Protein AF-A0A515L2V1-F1 (afdb_monomer_lite)

pLDDT: mean 88.74, std 6.66, range [64.06, 95.75]

Foldseek 3Di:
DVQAPPPCQLQCCCVPPQVHRQWDFDDDDPPTDIDGPVNDDDPTPCNQVSQVRGPGRPDHDPVCPPVDDPD

Radius of gyration: 12.55 Å; chains: 1; bounding box: 33×30×31 Å

Structure (mmCIF, N/CA/C/O backbone):
data_AF-A0A515L2V1-F1
#
_entry.id   AF-A0A515L2V1-F1
#
loop_
_atom_site.group_PDB
_atom_site.id
_atom_site.type_symbol
_atom_site.label_atom_id
_atom_site.label_alt_id
_atom_site.label_comp_id
_atom_site.label_asym_id
_atom_site.label_entity_id
_atom_site.label_seq_id
_atom_site.pdbx_PDB_ins_code
_atom_site.Cartn_x
_atom_site.Cartn_y
_atom_site.Cartn_z
_atom_site.occupancy
_atom_site.B_iso_or_equiv
_atom_site.auth_seq_id
_atom_site.auth_comp_id
_atom_site.auth_asym_id
_atom_site.auth_atom_id
_atom_site.pdbx_PDB_model_num
ATOM 1 N N . MET A 1 1 ? -7.981 -6.133 -6.170 1.00 78.75 1 MET A N 1
ATOM 2 C CA . MET A 1 1 ? -7.009 -6.528 -5.124 1.00 78.75 1 MET A CA 1
ATOM 3 C C . MET A 1 1 ? -6.279 -7.856 -5.367 1.00 78.75 1 MET A C 1
ATOM 5 O O . MET A 1 1 ? -5.639 -8.367 -4.460 1.00 78.75 1 MET A O 1
ATOM 9 N N . THR A 1 2 ? -6.245 -8.387 -6.592 1.00 88.19 2 THR A N 1
ATOM 10 C CA . THR A 1 2 ? -5.727 -9.741 -6.893 1.00 88.19 2 THR A CA 1
ATOM 11 C C . THR A 1 2 ? -4.235 -9.969 -6.624 1.00 88.19 2 THR A C 1
ATOM 13 O O . THR A 1 2 ? -3.806 -11.107 -6.496 1.00 88.19 2 THR A O 1
ATOM 16 N N . ARG A 1 3 ? -3.430 -8.903 -6.541 1.00 92.69 3 ARG A N 1
ATOM 17 C CA . ARG A 1 3 ? -1.993 -8.985 -6.221 1.00 92.69 3 ARG A CA 1
ATOM 18 C C . ARG A 1 3 ? -1.691 -8.843 -4.729 1.00 92.69 3 ARG A C 1
ATOM 20 O O . ARG A 1 3 ? -0.531 -8.903 -4.341 1.00 92.69 3 ARG A O 1
ATOM 27 N N . CYS A 1 4 ? -2.694 -8.560 -3.898 1.00 94.25 4 CYS A N 1
ATOM 28 C CA . CYS A 1 4 ? -2.482 -8.369 -2.471 1.00 94.25 4 CYS A CA 1
ATOM 29 C C . CYS A 1 4 ? -2.219 -9.706 -1.775 1.00 94.25 4 CYS A C 1
ATOM 31 O O . CYS A 1 4 ? -2.878 -10.694 -2.067 1.00 94.25 4 CYS A O 1
ATOM 33 N N . ILE A 1 5 ? -1.279 -9.698 -0.829 1.00 94.81 5 ILE A N 1
ATOM 34 C CA . ILE A 1 5 ? -0.892 -10.863 -0.014 1.00 94.81 5 ILE A CA 1
ATOM 35 C C . ILE A 1 5 ? -1.338 -10.734 1.450 1.00 94.81 5 ILE A C 1
ATOM 37 O O . ILE A 1 5 ? -0.738 -11.328 2.340 1.00 94.81 5 ILE A O 1
ATOM 41 N N . HIS A 1 6 ? -2.300 -9.849 1.728 1.00 92.94 6 HIS A N 1
ATOM 42 C CA . HIS A 1 6 ? -2.908 -9.675 3.057 1.00 92.94 6 HIS A CA 1
ATOM 43 C C . HIS A 1 6 ? -1.914 -9.351 4.187 1.00 92.94 6 HIS A C 1
ATOM 45 O O . HIS A 1 6 ? -2.176 -9.602 5.356 1.00 92.94 6 HIS A O 1
ATOM 51 N N . CYS A 1 7 ? -0.782 -8.716 3.865 1.00 94.69 7 CYS A N 1
ATOM 52 C CA . CYS A 1 7 ? 0.265 -8.368 4.840 1.00 94.69 7 CYS A CA 1
ATOM 53 C C . CYS A 1 7 ? -0.099 -7.238 5.829 1.00 94.69 7 CYS A C 1
ATOM 55 O O . CYS A 1 7 ? 0.731 -6.877 6.668 1.00 94.69 7 CYS A O 1
ATOM 57 N N . THR 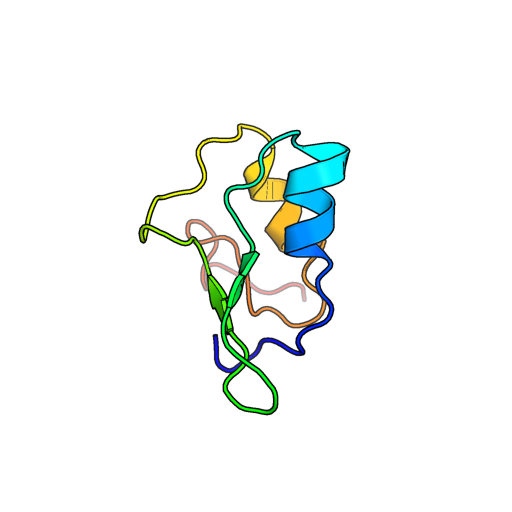A 1 8 ? -1.277 -6.620 5.657 1.00 93.38 8 THR A N 1
ATOM 58 C CA . THR A 1 8 ? -1.852 -5.523 6.471 1.00 93.38 8 THR A CA 1
ATOM 59 C C . THR A 1 8 ? -0.959 -4.295 6.707 1.00 93.38 8 THR A C 1
ATOM 61 O O . THR A 1 8 ? -1.278 -3.447 7.538 1.00 93.38 8 THR A O 1
ATOM 64 N N . ARG A 1 9 ? 0.148 -4.137 5.966 1.00 94.50 9 ARG A N 1
ATOM 65 C CA . ARG A 1 9 ? 1.064 -2.991 6.120 1.00 94.50 9 ARG A CA 1
ATOM 66 C C . ARG A 1 9 ? 0.394 -1.653 5.816 1.00 94.50 9 ARG A C 1
ATOM 68 O O . ARG A 1 9 ? 0.573 -0.710 6.573 1.00 94.50 9 ARG A O 1
ATOM 75 N N . CYS A 1 10 ? -0.392 -1.586 4.743 1.00 92.81 10 CYS A N 1
ATOM 76 C CA . CYS A 1 10 ? -1.125 -0.376 4.373 1.00 92.81 10 CYS A CA 1
ATOM 77 C C . CYS A 1 10 ? -2.130 0.043 5.453 1.00 92.81 10 CYS A C 1
ATOM 79 O O . CYS A 1 10 ? -2.127 1.201 5.846 1.00 92.81 10 CYS A O 1
ATOM 81 N N . VAL A 1 11 ? -2.910 -0.910 5.977 1.00 92.31 11 VAL A N 1
ATOM 82 C CA . VAL A 1 11 ? -3.892 -0.681 7.051 1.00 92.31 11 VAL A CA 1
ATOM 83 C C . VAL A 1 11 ? -3.207 -0.122 8.299 1.00 92.31 11 VAL A C 1
ATOM 85 O O . VAL A 1 11 ? -3.629 0.908 8.814 1.00 92.31 11 VAL A O 1
ATOM 88 N N . ARG A 1 12 ? -2.105 -0.748 8.736 1.00 92.75 12 ARG A N 1
ATOM 89 C CA . ARG A 1 12 ? -1.333 -0.275 9.895 1.00 92.75 12 ARG A CA 1
ATOM 90 C C . ARG A 1 12 ? -0.732 1.103 9.680 1.00 92.75 12 ARG A C 1
ATOM 92 O O . ARG A 1 12 ? -0.813 1.941 10.564 1.00 92.75 12 ARG A O 1
ATOM 99 N N . PHE A 1 13 ? -0.170 1.369 8.503 1.00 93.00 13 PHE A N 1
ATOM 100 C CA . PHE A 1 13 ? 0.383 2.686 8.200 1.00 93.00 13 PHE A CA 1
ATOM 101 C C . PHE A 1 13 ? -0.682 3.776 8.263 1.00 93.00 13 PHE A C 1
ATOM 103 O O . PHE A 1 13 ? -0.455 4.824 8.866 1.00 93.00 13 PHE A O 1
ATOM 110 N N . THR A 1 14 ? -1.857 3.525 7.686 1.00 90.19 14 THR A N 1
ATOM 111 C CA . THR A 1 14 ? -2.939 4.503 7.739 1.00 90.19 14 THR A CA 1
ATOM 112 C C . THR A 1 14 ? -3.402 4.750 9.173 1.00 90.19 14 THR A C 1
ATOM 114 O O . THR A 1 14 ? -3.551 5.904 9.560 1.00 90.19 14 THR A O 1
ATOM 117 N N . THR A 1 15 ? -3.518 3.709 10.004 1.00 90.25 15 THR A N 1
ATOM 118 C CA . THR A 1 15 ? -3.978 3.861 11.393 1.00 90.25 15 THR A CA 1
ATOM 119 C C . THR A 1 15 ? -2.924 4.441 12.335 1.00 90.25 15 THR A C 1
ATOM 121 O O . THR A 1 15 ? -3.259 5.253 13.188 1.00 90.25 15 THR A O 1
ATOM 124 N N . GLU A 1 16 ? -1.665 4.019 12.212 1.00 92.12 16 GLU A N 1
ATOM 125 C CA . GLU A 1 16 ? -0.594 4.340 13.166 1.00 92.12 16 GLU A CA 1
ATOM 126 C C . GLU A 1 16 ? 0.182 5.604 12.777 1.00 92.12 16 GLU A C 1
ATOM 128 O O . GLU A 1 16 ? 0.575 6.367 13.654 1.00 92.12 16 GLU A O 1
ATOM 133 N N . VAL A 1 17 ? 0.407 5.834 11.477 1.00 90.75 17 VAL A N 1
ATOM 134 C CA . VAL A 1 17 ? 1.237 6.947 10.982 1.00 90.75 17 VAL A CA 1
ATOM 135 C C . VAL A 1 17 ? 0.379 8.067 10.412 1.00 90.75 17 VAL A C 1
ATOM 137 O O . VAL A 1 17 ? 0.551 9.220 10.792 1.00 90.75 17 VAL A O 1
ATOM 140 N N . ALA A 1 18 ? -0.558 7.742 9.519 1.00 86.94 18 ALA A N 1
ATOM 141 C CA . ALA A 1 18 ? -1.436 8.752 8.926 1.00 86.94 18 ALA A CA 1
ATOM 142 C C . ALA A 1 18 ? -2.568 9.191 9.873 1.00 86.94 18 ALA A C 1
ATOM 144 O O . ALA A 1 18 ? -3.243 10.176 9.595 1.00 86.94 18 ALA A O 1
ATOM 145 N N . GLY A 1 19 ? -2.793 8.464 10.976 1.00 85.19 19 GLY A N 1
ATOM 146 C CA . GLY A 1 19 ? -3.835 8.765 11.963 1.00 85.19 19 GLY A CA 1
ATOM 147 C C . GLY A 1 19 ? -5.265 8.626 11.429 1.00 85.19 19 GLY A C 1
ATOM 148 O O . GLY A 1 19 ? -6.196 9.173 12.018 1.00 85.19 19 GLY A O 1
ATOM 149 N N . ILE A 1 20 ? -5.452 7.922 10.310 1.00 85.06 20 ILE A N 1
ATOM 150 C CA . ILE A 1 20 ? -6.718 7.818 9.584 1.00 85.06 20 ILE A CA 1
ATOM 151 C C . ILE A 1 20 ? -7.057 6.340 9.377 1.00 85.06 20 ILE A C 1
ATOM 153 O O . ILE A 1 20 ? -6.292 5.571 8.804 1.00 85.06 20 ILE A O 1
ATOM 157 N N . SER A 1 21 ? -8.239 5.922 9.817 1.00 84.00 21 SER A N 1
ATOM 158 C CA . SER A 1 21 ? -8.709 4.532 9.747 1.00 84.00 21 SER A CA 1
ATOM 159 C C . SER A 1 21 ? -9.622 4.271 8.542 1.00 84.00 21 SER A C 1
ATOM 161 O O . SER A 1 21 ? -10.672 3.645 8.660 1.00 84.00 21 SER A O 1
ATOM 163 N N . GLU A 1 22 ? -9.240 4.768 7.363 1.00 83.69 22 GLU A N 1
ATOM 164 C CA . GLU A 1 22 ? -10.039 4.626 6.133 1.00 83.69 22 GLU A CA 1
ATOM 165 C C . GLU A 1 22 ? -9.840 3.274 5.429 1.00 83.69 22 GLU A C 1
ATOM 167 O O . GLU A 1 22 ? -10.762 2.788 4.770 1.00 83.69 22 GLU A O 1
ATOM 172 N N . LEU A 1 23 ? -8.663 2.652 5.575 1.00 88.38 23 LEU A N 1
ATOM 173 C CA . LEU A 1 23 ? -8.370 1.318 5.047 1.00 88.38 23 LEU A CA 1
ATOM 174 C C . LEU A 1 23 ? -8.616 0.247 6.107 1.00 88.38 23 LEU A C 1
ATOM 176 O O . LEU A 1 23 ? -8.148 0.354 7.239 1.00 88.38 23 LEU A O 1
ATOM 180 N N . GLY A 1 24 ? -9.282 -0.832 5.706 1.00 88.56 24 GLY A N 1
ATOM 181 C CA . GLY A 1 24 ? -9.520 -1.995 6.550 1.00 88.56 24 GLY A CA 1
ATOM 182 C C . GLY A 1 24 ? -9.418 -3.294 5.766 1.00 88.56 24 GLY A C 1
ATOM 183 O O . GLY A 1 24 ? -9.454 -3.306 4.537 1.00 88.56 24 GLY A O 1
ATOM 184 N N . LEU A 1 25 ? -9.277 -4.397 6.496 1.00 90.38 25 LEU A N 1
ATOM 185 C CA . LEU A 1 25 ? -9.422 -5.737 5.942 1.00 90.38 25 LEU A CA 1
ATOM 186 C C . LEU A 1 25 ? -10.857 -6.198 6.200 1.00 90.38 25 LEU A C 1
ATOM 188 O O . LEU A 1 25 ? -11.262 -6.356 7.351 1.00 90.38 25 LEU A O 1
ATOM 192 N N . ILE A 1 26 ? -11.619 -6.360 5.127 1.00 89.81 26 ILE A N 1
ATOM 193 C CA . ILE A 1 26 ? -12.983 -6.885 5.145 1.00 89.81 26 ILE A CA 1
ATOM 194 C C . ILE A 1 26 ? -12.978 -8.353 4.727 1.00 89.81 26 ILE A C 1
ATOM 196 O O . ILE A 1 26 ? -12.023 -8.827 4.116 1.00 89.81 26 ILE A O 1
ATOM 200 N N . GLY A 1 27 ? -14.054 -9.072 5.040 1.00 88.94 27 GLY A N 1
ATOM 201 C CA . GLY A 1 27 ? -14.156 -10.497 4.733 1.00 88.94 27 GLY A CA 1
ATOM 202 C C . GLY A 1 27 ? -13.318 -11.371 5.670 1.00 88.94 27 GLY A C 1
ATOM 203 O O . GLY A 1 27 ? -12.829 -10.930 6.714 1.00 88.94 27 GLY A O 1
ATOM 204 N N . ARG A 1 28 ? -13.205 -12.656 5.333 1.00 90.25 28 ARG A N 1
ATOM 205 C CA . ARG A 1 28 ? -12.494 -13.656 6.138 1.00 90.25 28 ARG A CA 1
ATOM 206 C C . ARG A 1 28 ? -11.999 -14.790 5.248 1.00 90.25 28 ARG A C 1
ATOM 208 O O . ARG A 1 28 ? -12.714 -15.232 4.360 1.00 90.25 28 ARG A O 1
ATOM 215 N N . GLY A 1 29 ? -10.823 -15.328 5.569 1.00 90.81 29 GLY A N 1
ATOM 216 C CA . GLY A 1 29 ? -10.245 -16.443 4.822 1.00 90.81 29 GLY A CA 1
ATOM 217 C C . GLY A 1 29 ? -9.713 -15.980 3.470 1.00 90.81 29 GLY A C 1
ATOM 218 O O . GLY A 1 29 ? -9.044 -14.953 3.405 1.00 90.81 29 GLY A O 1
ATOM 219 N N . GLU A 1 30 ? -10.002 -16.740 2.416 1.00 87.56 30 GLU A N 1
ATOM 220 C CA . GLU A 1 30 ? -9.608 -16.396 1.044 1.00 87.56 30 GLU A CA 1
ATOM 221 C C . GLU A 1 30 ? -10.349 -15.154 0.526 1.00 87.56 30 GLU A C 1
ATOM 223 O O . GLU A 1 30 ? -9.747 -14.313 -0.135 1.00 87.56 30 GLU A O 1
ATOM 228 N N . ASP A 1 31 ? -11.606 -14.971 0.942 1.00 88.00 31 ASP A N 1
ATOM 229 C CA . ASP A 1 31 ? -12.443 -13.820 0.577 1.00 88.00 31 ASP A CA 1
ATOM 230 C C . ASP A 1 31 ? -12.091 -12.545 1.364 1.00 88.00 31 ASP A C 1
ATOM 232 O O . ASP A 1 31 ? -12.857 -11.580 1.395 1.00 88.00 31 ASP A O 1
ATOM 236 N N . ALA A 1 32 ? -10.956 -12.535 2.068 1.00 90.62 32 ALA A N 1
ATOM 237 C CA . ALA A 1 32 ? -10.476 -11.331 2.721 1.00 90.62 32 ALA A CA 1
ATOM 238 C C . ALA A 1 32 ? -9.995 -10.319 1.669 1.00 90.62 32 ALA A C 1
ATOM 240 O O . ALA A 1 32 ? -9.183 -10.639 0.802 1.00 90.62 32 ALA A O 1
ATOM 241 N N . GLU A 1 33 ? -10.425 -9.067 1.775 1.00 89.94 33 GLU A N 1
ATOM 242 C CA . GLU A 1 33 ? -10.014 -7.991 0.877 1.00 89.94 33 GLU A CA 1
ATOM 243 C C . GLU A 1 33 ? -9.618 -6.751 1.678 1.00 89.94 33 GLU A C 1
ATOM 245 O O . GLU A 1 33 ? -10.261 -6.393 2.662 1.00 89.94 33 GLU A O 1
ATOM 250 N N . ILE A 1 34 ? -8.537 -6.082 1.271 1.00 90.38 34 ILE A N 1
ATOM 251 C CA . ILE A 1 34 ? -8.192 -4.769 1.826 1.00 90.38 34 ILE A CA 1
ATOM 252 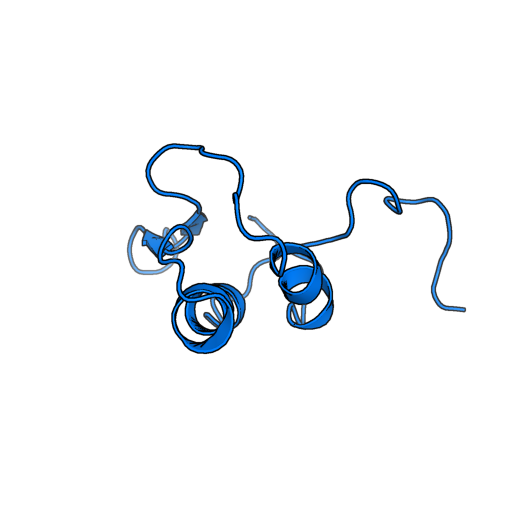C C . ILE A 1 34 ? -8.860 -3.706 0.960 1.00 90.38 34 ILE A C 1
ATOM 254 O O . ILE A 1 34 ? -8.486 -3.525 -0.197 1.00 90.38 34 ILE A O 1
ATOM 258 N N . THR A 1 35 ? -9.829 -2.997 1.522 1.00 88.62 35 THR A N 1
ATOM 259 C CA . THR A 1 35 ? -10.559 -1.936 0.824 1.00 88.62 35 THR A CA 1
ATOM 260 C C . THR A 1 35 ? -10.948 -0.820 1.791 1.00 88.62 35 THR A C 1
ATOM 262 O O . THR A 1 35 ? -10.744 -0.926 3.005 1.00 88.62 35 THR A O 1
ATOM 265 N N . THR A 1 36 ? -11.488 0.271 1.256 1.00 85.38 36 THR A N 1
ATOM 266 C CA . THR A 1 36 ? -12.134 1.308 2.061 1.00 85.38 36 THR A CA 1
ATOM 267 C C . THR A 1 36 ? -13.605 0.945 2.259 1.00 85.38 36 THR A C 1
ATOM 269 O O . THR A 1 36 ? -14.289 0.528 1.328 1.00 85.38 36 THR A O 1
ATOM 272 N N . TYR A 1 37 ? -14.116 1.088 3.484 1.00 64.06 37 TYR A N 1
ATOM 273 C CA . TYR A 1 37 ? -15.462 0.607 3.845 1.00 64.06 37 TYR A CA 1
ATOM 274 C C . TYR A 1 37 ? -16.611 1.281 3.060 1.00 64.06 37 TYR A C 1
ATOM 276 O O . TYR A 1 37 ? -17.706 0.737 2.978 1.00 64.06 37 TYR A O 1
ATOM 284 N N . LEU A 1 38 ? -16.375 2.462 2.476 1.00 68.19 38 LEU A N 1
ATOM 285 C CA . LEU A 1 38 ? -17.381 3.273 1.772 1.00 68.19 38 LEU A CA 1
ATOM 286 C C . LEU A 1 38 ? -16.969 3.641 0.336 1.00 68.19 38 LEU A C 1
ATOM 288 O O . LEU A 1 38 ? -17.417 4.669 -0.165 1.00 68.19 38 LEU A O 1
ATOM 292 N N . GLU A 1 39 ? -16.051 2.889 -0.286 1.00 66.56 39 GLU A N 1
ATOM 293 C CA . GLU A 1 39 ? -15.460 3.238 -1.597 1.00 66.56 39 GLU A CA 1
ATOM 294 C C . GLU A 1 39 ? -14.916 4.679 -1.658 1.00 66.56 39 GLU A C 1
ATOM 296 O O . GLU A 1 39 ? -14.804 5.302 -2.715 1.00 66.56 39 GLU A O 1
ATOM 301 N N . LYS A 1 40 ? -14.570 5.244 -0.497 1.00 72.69 40 LYS A N 1
ATOM 302 C CA . LYS A 1 40 ? -14.009 6.586 -0.415 1.00 72.69 40 LYS A CA 1
ATOM 303 C C . LYS A 1 40 ? -12.561 6.563 -0.867 1.00 72.69 40 LYS A C 1
ATOM 305 O O . LYS A 1 40 ? -11.807 5.639 -0.551 1.00 72.69 40 LYS A O 1
ATOM 310 N N . SER A 1 41 ? -12.178 7.622 -1.573 1.00 73.88 41 SER A N 1
ATOM 311 C CA . SER A 1 41 ? -10.778 7.971 -1.763 1.00 73.88 41 SER A CA 1
ATOM 312 C C . SER A 1 41 ? -10.142 8.240 -0.407 1.00 73.88 41 SER A C 1
ATOM 314 O O . SER A 1 41 ? -10.759 8.900 0.430 1.00 73.88 41 SER A O 1
ATOM 316 N N . MET A 1 42 ? -8.906 7.779 -0.229 1.00 78.56 42 MET A N 1
ATOM 317 C CA . MET A 1 42 ? -8.114 8.196 0.917 1.00 78.56 42 MET A CA 1
ATOM 318 C C . MET A 1 42 ? -7.975 9.730 0.912 1.00 78.56 42 MET A C 1
ATOM 320 O O . MET A 1 42 ? -7.822 10.348 -0.147 1.00 78.56 42 MET A O 1
ATOM 324 N N . THR A 1 43 ? -8.114 10.349 2.083 1.00 80.62 43 THR A N 1
ATOM 325 C CA . THR A 1 43 ? -8.092 11.818 2.226 1.00 80.62 43 THR A CA 1
ATOM 326 C C . THR A 1 43 ? -6.789 12.349 2.817 1.00 80.62 43 THR A C 1
ATOM 328 O O . THR A 1 43 ? -6.507 13.539 2.699 1.00 80.62 43 THR A O 1
ATOM 331 N N . SER A 1 44 ? -5.969 11.463 3.390 1.00 84.19 44 SER A N 1
ATOM 332 C CA . SER A 1 44 ? -4.681 11.810 3.992 1.00 84.19 44 SER A CA 1
ATOM 333 C C . SER A 1 44 ? -3.694 12.388 2.983 1.00 84.19 44 SER A C 1
ATOM 335 O O . SER A 1 44 ? -3.471 11.828 1.909 1.00 84.19 44 SER A O 1
ATOM 337 N N . GLU A 1 45 ? -2.977 13.423 3.392 1.00 86.75 45 GLU A N 1
ATOM 338 C CA . GLU A 1 45 ? -1.790 13.936 2.718 1.00 86.75 45 GLU A CA 1
ATOM 339 C C . GLU A 1 45 ? -0.650 12.903 2.635 1.00 86.75 45 GLU A C 1
ATOM 341 O O . GLU A 1 45 ? 0.120 12.908 1.675 1.00 86.75 45 GLU A O 1
ATOM 346 N N . LEU A 1 46 ? -0.574 11.961 3.584 1.00 87.31 46 LEU A N 1
ATOM 347 C CA . LEU A 1 46 ? 0.465 10.924 3.648 1.00 87.31 46 LEU A CA 1
ATOM 348 C C . LEU A 1 46 ? 0.104 9.637 2.892 1.00 87.31 46 LEU A C 1
ATOM 350 O O . LEU A 1 46 ? 0.889 8.685 2.886 1.00 87.31 46 LEU A O 1
ATOM 354 N N . GLN A 1 47 ? -1.048 9.596 2.220 1.00 83.06 47 GLN A N 1
ATOM 355 C CA . GLN A 1 47 ? -1.550 8.405 1.525 1.00 83.06 47 GLN A CA 1
ATOM 356 C C . GLN A 1 47 ? -0.600 7.855 0.447 1.00 83.06 47 GLN A C 1
ATOM 358 O O . GLN A 1 47 ? -0.603 6.656 0.169 1.00 83.06 47 GLN A O 1
ATOM 363 N N . GLY A 1 48 ? 0.224 8.716 -0.160 1.00 88.19 48 GLY A N 1
ATOM 364 C CA . GLY A 1 48 ? 1.165 8.326 -1.215 1.00 88.19 48 GLY A CA 1
ATOM 365 C C . GLY A 1 48 ? 2.238 7.350 -0.730 1.00 88.19 48 GLY A C 1
ATOM 366 O O . GLY A 1 48 ? 2.635 6.458 -1.474 1.00 88.19 48 GLY A O 1
ATOM 367 N N . ASN A 1 49 ? 2.622 7.434 0.546 1.00 91.56 49 ASN A N 1
ATOM 368 C CA . ASN A 1 49 ? 3.654 6.578 1.142 1.00 91.56 49 ASN A CA 1
ATOM 369 C C . ASN A 1 49 ? 3.222 5.105 1.245 1.00 91.56 49 ASN A C 1
ATOM 371 O O . ASN A 1 49 ? 4.050 4.204 1.382 1.00 91.56 49 ASN A O 1
ATOM 375 N N . VAL A 1 50 ? 1.917 4.832 1.145 1.00 91.38 50 VAL A N 1
ATOM 376 C CA . VAL A 1 50 ? 1.382 3.466 1.137 1.00 91.38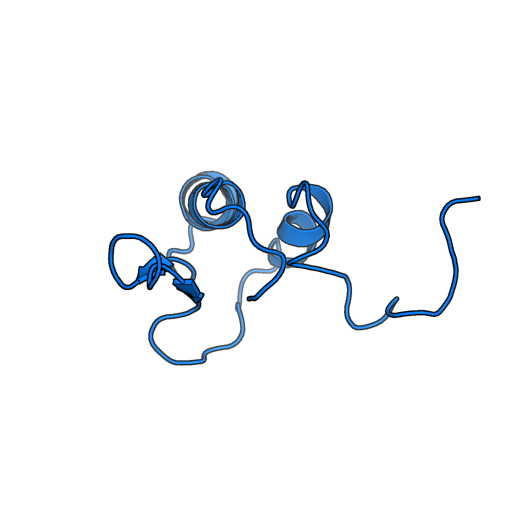 50 VAL A CA 1
ATOM 377 C C . VAL A 1 50 ? 1.857 2.684 -0.098 1.00 91.38 50 VAL A C 1
ATOM 379 O O . VAL A 1 50 ? 1.966 1.457 -0.041 1.00 91.38 50 VAL A O 1
ATOM 382 N N . ILE A 1 51 ? 2.171 3.380 -1.198 1.00 92.81 51 ILE A N 1
ATOM 383 C CA . ILE A 1 51 ? 2.693 2.780 -2.433 1.00 92.81 51 ILE A CA 1
ATOM 384 C C . ILE A 1 51 ? 4.054 2.131 -2.173 1.00 92.81 51 ILE A C 1
ATOM 386 O O . ILE A 1 51 ? 4.235 0.957 -2.490 1.00 92.81 51 ILE A O 1
ATOM 390 N N . ASP A 1 52 ? 4.965 2.859 -1.530 1.00 91.56 52 ASP A N 1
ATOM 391 C CA . ASP A 1 52 ? 6.320 2.377 -1.237 1.00 91.56 52 ASP A CA 1
ATOM 392 C C . ASP A 1 52 ? 6.317 1.270 -0.179 1.00 91.56 52 ASP A C 1
ATOM 394 O O . ASP A 1 52 ? 7.146 0.359 -0.188 1.00 91.56 52 ASP A O 1
ATOM 398 N N . LEU A 1 53 ? 5.343 1.308 0.731 1.00 93.19 53 LEU A N 1
ATOM 399 C CA . LEU A 1 53 ? 5.198 0.298 1.770 1.00 93.19 53 LEU A CA 1
ATOM 400 C C . LEU A 1 53 ? 4.659 -1.043 1.234 1.00 93.19 53 LEU A C 1
ATOM 402 O O . LEU A 1 53 ? 4.855 -2.088 1.869 1.00 93.19 53 LEU A O 1
ATOM 406 N N . CYS A 1 54 ? 3.952 -1.033 0.098 1.00 94.94 54 CYS A N 1
ATOM 407 C CA . CYS A 1 54 ? 3.325 -2.220 -0.475 1.00 94.94 54 CYS A CA 1
ATOM 408 C C . CYS A 1 54 ? 4.377 -3.163 -1.093 1.00 94.94 54 CYS A C 1
ATOM 410 O O . CYS A 1 54 ? 4.969 -2.832 -2.116 1.00 94.94 54 CYS A O 1
ATOM 412 N N . PRO A 1 55 ? 4.567 -4.388 -0.564 1.00 95.62 55 PRO A N 1
ATOM 413 C CA . PRO A 1 55 ? 5.651 -5.263 -1.022 1.00 95.62 55 PRO A CA 1
ATOM 414 C C . PRO A 1 55 ? 5.406 -5.933 -2.388 1.00 95.62 55 PRO A C 1
ATOM 416 O O . PRO A 1 55 ? 6.315 -6.551 -2.926 1.00 95.62 55 PRO A O 1
ATOM 419 N N . VAL A 1 56 ? 4.182 -5.875 -2.930 1.00 91.25 56 VAL A N 1
ATOM 420 C CA . VAL A 1 56 ? 3.732 -6.730 -4.056 1.00 91.25 56 VAL A CA 1
ATOM 421 C C . VAL A 1 56 ? 3.110 -5.964 -5.230 1.00 91.25 56 VAL A C 1
ATOM 423 O O . VAL A 1 56 ? 2.588 -6.566 -6.165 1.00 91.25 56 VAL A O 1
ATOM 426 N N . GLY A 1 57 ? 3.127 -4.630 -5.213 1.00 92.25 57 GLY A N 1
ATOM 427 C CA . GLY A 1 57 ? 2.547 -3.821 -6.295 1.00 92.25 57 GLY A CA 1
ATOM 428 C C . GLY A 1 57 ? 1.021 -3.943 -6.421 1.00 92.25 57 GLY A C 1
ATOM 429 O O . GLY A 1 57 ? 0.468 -3.751 -7.506 1.00 92.25 57 GLY A O 1
ATOM 430 N N . ALA A 1 58 ? 0.333 -4.281 -5.325 1.00 92.88 58 ALA A N 1
ATOM 431 C CA . ALA A 1 58 ? -1.125 -4.196 -5.242 1.00 92.88 58 ALA A CA 1
ATOM 432 C C . ALA A 1 58 ? -1.597 -2.734 -5.174 1.00 92.88 58 ALA A C 1
ATOM 434 O O . ALA A 1 58 ? -2.634 -2.396 -5.737 1.00 92.88 58 ALA A O 1
ATOM 435 N N . LEU A 1 59 ? -0.805 -1.874 -4.528 1.00 91.75 59 LEU A N 1
ATOM 436 C CA . LEU A 1 59 ? -0.989 -0.428 -4.474 1.00 91.75 59 LEU A CA 1
ATOM 437 C C . LEU A 1 59 ? 0.177 0.216 -5.223 1.00 91.75 59 LEU A C 1
ATOM 439 O O . LEU A 1 59 ? 1.334 -0.055 -4.919 1.00 91.75 59 LEU A O 1
ATOM 443 N N . THR A 1 60 ? -0.132 1.011 -6.245 1.00 92.88 60 THR A N 1
ATOM 444 C CA . THR A 1 60 ? 0.862 1.649 -7.118 1.00 92.88 60 THR A CA 1
ATOM 445 C C . THR A 1 60 ? 0.482 3.097 -7.390 1.00 92.88 60 THR A C 1
ATOM 447 O O . THR A 1 60 ? -0.680 3.485 -7.259 1.00 92.88 60 THR A O 1
ATOM 450 N N . SER A 1 61 ? 1.470 3.904 -7.771 1.00 92.56 61 SER A N 1
ATOM 451 C CA . SER A 1 61 ? 1.242 5.289 -8.170 1.00 92.56 61 SER A CA 1
ATOM 452 C C . SER A 1 61 ? 0.430 5.338 -9.461 1.00 92.56 61 SER A C 1
ATOM 454 O O . SER A 1 61 ? 0.919 4.971 -10.528 1.00 92.56 61 SER A O 1
ATOM 456 N N . LYS A 1 62 ? -0.813 5.822 -9.367 1.00 90.06 62 LYS A N 1
ATOM 457 C CA . LYS A 1 62 ? -1.675 6.070 -10.528 1.00 90.06 62 LYS A CA 1
ATOM 458 C C . LYS A 1 62 ? -1.060 7.055 -11.538 1.00 90.06 62 LYS A C 1
ATOM 460 O O . LYS A 1 62 ? -1.095 6.730 -12.720 1.00 90.06 62 LYS A O 1
ATOM 465 N N . PRO A 1 63 ? -0.482 8.211 -11.141 1.00 92.50 63 PRO A N 1
ATOM 466 C CA . P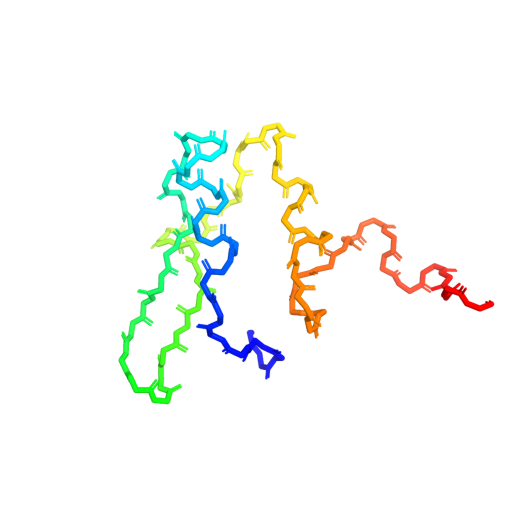RO A 1 63 ? 0.103 9.137 -12.114 1.00 92.50 63 PRO A CA 1
ATOM 467 C C . PRO A 1 63 ? 1.391 8.614 -12.757 1.00 92.50 63 PRO A C 1
ATOM 469 O O . PRO A 1 63 ? 1.693 9.004 -13.873 1.00 92.50 63 PRO A O 1
ATOM 472 N N . TYR A 1 64 ? 2.143 7.730 -12.095 1.00 93.62 64 TYR A N 1
ATOM 473 C CA . TYR A 1 64 ? 3.344 7.109 -12.671 1.00 93.62 64 TYR A CA 1
ATOM 474 C C . TYR A 1 64 ? 3.055 5.739 -13.316 1.00 93.62 64 TYR A C 1
ATOM 476 O O . TYR A 1 64 ? 3.965 5.028 -13.748 1.00 93.62 64 TYR A O 1
ATOM 484 N N . ALA A 1 65 ? 1.782 5.351 -13.419 1.00 91.69 65 ALA A N 1
ATOM 485 C CA . ALA A 1 65 ? 1.399 4.057 -13.955 1.00 91.69 65 ALA A CA 1
ATOM 486 C C . ALA A 1 65 ? 1.923 3.886 -15.390 1.00 91.69 65 ALA A C 1
ATOM 488 O O . ALA A 1 65 ? 1.546 4.611 -16.303 1.00 91.69 65 ALA A O 1
ATOM 489 N N . PHE A 1 66 ? 2.799 2.897 -15.572 1.00 93.31 66 PHE A N 1
ATOM 490 C CA . PHE A 1 66 ? 3.376 2.495 -16.859 1.00 93.31 66 PHE A CA 1
ATOM 491 C C . PHE A 1 66 ? 4.258 3.528 -17.578 1.00 93.31 66 PHE A C 1
ATOM 493 O O . PHE A 1 66 ? 4.664 3.259 -18.705 1.00 93.31 66 PHE A O 1
ATOM 500 N N . HIS A 1 67 ? 4.634 4.633 -16.931 1.00 95.75 67 HIS A N 1
ATOM 501 C CA . HIS A 1 67 ? 5.499 5.648 -17.542 1.00 95.75 67 HIS A CA 1
ATOM 502 C C . HIS A 1 67 ? 6.956 5.196 -17.709 1.00 95.75 67 HIS A C 1
ATOM 504 O O . HIS A 1 67 ? 7.584 5.517 -18.712 1.00 95.75 67 HIS A O 1
ATOM 510 N N . ALA A 1 68 ?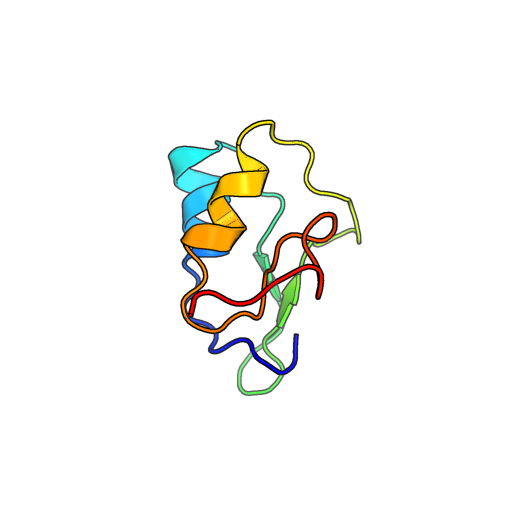 7.494 4.445 -16.747 1.00 95.62 68 ALA A N 1
ATOM 511 C CA . ALA A 1 68 ? 8.854 3.913 -16.807 1.00 95.62 68 ALA A CA 1
ATOM 512 C C . ALA A 1 68 ? 8.993 2.624 -15.974 1.00 95.62 68 ALA A C 1
ATOM 514 O O . ALA A 1 68 ? 8.003 2.067 -15.473 1.00 95.62 68 ALA A O 1
ATOM 515 N N . ARG A 1 69 ? 10.213 2.083 -15.915 1.00 93.12 69 ARG A N 1
ATOM 516 C CA . ARG A 1 69 ? 10.584 0.904 -15.125 1.00 93.12 69 ARG A CA 1
ATOM 517 C C . ARG A 1 69 ? 11.828 1.209 -14.281 1.00 93.12 69 ARG A C 1
ATOM 519 O O . ARG A 1 69 ? 12.524 2.168 -14.589 1.00 93.12 69 ARG A O 1
ATOM 526 N N . PRO A 1 70 ? 12.082 0.439 -13.209 1.00 92.38 70 PRO A N 1
ATOM 527 C CA . PRO A 1 70 ? 13.194 0.715 -12.295 1.00 92.38 70 PRO A CA 1
ATOM 528 C C . PRO A 1 70 ? 14.598 0.431 -12.855 1.00 92.38 70 PRO A C 1
ATOM 530 O O . PRO A 1 70 ? 15.571 0.759 -12.182 1.00 92.38 70 PRO A O 1
ATOM 533 N N . TRP A 1 71 ? 14.701 -0.225 -14.014 1.00 93.19 71 TRP A N 1
ATOM 534 C CA . TRP A 1 71 ? 15.960 -0.550 -14.6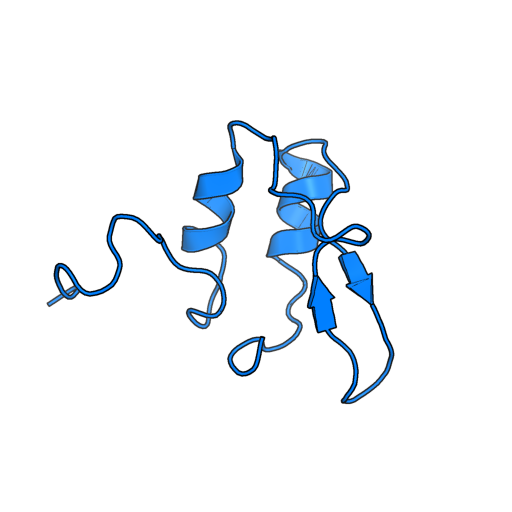90 1.00 93.19 71 TRP A CA 1
ATOM 535 C C . TRP A 1 71 ? 16.216 0.374 -15.878 1.00 93.19 71 TRP A C 1
ATOM 537 O O . TRP A 1 71 ? 15.223 0.869 -16.462 1.00 93.19 71 TRP A O 1
#

Sequence (71 aa):
MTRCIHCTRCVRFTTEVAGISELGLIGRGEDAEITTYLEKSMTSELQGNVIDLCPVGALTSKPYAFHARPW

Secondary structure (DSSP, 8-state):
-TT-----HHHHHHHHTS----EEEESSGGG-EEEETTSPPP--TTTTHHHHH-TTSSS--STTTTT----